Protein AF-A0AA88UDH1-F1 (afdb_monomer)

Secondary structure (DSSP, 8-state):
--TT--EETTEEPPGGGEEEE-SSEEEEE-SS-SSS-EEEEEESS--SSGGGS-HHHHHHHHHHHHHHHHHHHHHHT-S-------------

Solvent-accessible surface area (backbone atoms only — not comparable to full-atom values): 6074 Å² total; per-residue (Å²): 131,79,85,80,71,51,51,62,81,97,42,78,48,61,61,90,48,44,83,48,72,62,97,54,27,30,33,34,69,51,94,77,61,95,53,101,52,84,38,60,58,42,41,80,63,93,68,95,48,82,84,78,51,50,73,64,51,52,49,50,35,53,54,48,49,53,57,54,47,57,52,48,30,62,74,67,69,46,96,74,86,86,87,84,85,84,83,75,82,80,81,126

Foldseek 3Di:
DPLFADDDVPDGDDSVQWDDDDQFFTWGFDPDDPDRDTDFRQGSDDDQDPVVDDPVNVVCRVVVCVVVQVVVCVVVVNPDDDDDDDRDDPPD

Nearest PDB structures (foldseek):
  7p8p-assembly1_D  TM=9.078E-01  e=3.608E-05  Homo sapiens
  6fit-assembly1_A-2  TM=9.062E-01  e=4.155E-05  Homo sapiens
  7p8p-assembly2_C  TM=9.090E-01  e=5.134E-05  Homo sapiens
  2fhi-assembly1_A-2  TM=9.080E-01  e=9.028E-05  Homo sapiens
  5cs2-assembly1_A-2  TM=8.869E-01  e=1.318E-03  Plasmodium falciparum 3D7

pLDDT: mean 74.57, std 13.95, range [43.22, 90.12]

Mean predicted aligned error: 7.9 Å

Structure (mmCIF, N/CA/C/O backbone):
data_AF-A0AA88UDH1-F1
#
_entry.id   AF-A0AA88UDH1-F1
#
loop_
_atom_site.group_PDB
_atom_site.id
_atom_site.type_symbol
_atom_site.label_atom_id
_atom_site.label_alt_id
_atom_site.label_comp_id
_atom_site.label_asym_id
_atom_site.label_entity_id
_atom_site.label_seq_id
_atom_site.pdbx_PDB_ins_code
_atom_site.Cartn_x
_atom_site.Cartn_y
_atom_site.Cartn_z
_atom_site.occupancy
_atom_site.B_iso_or_equiv
_atom_site.auth_seq_id
_atom_site.auth_comp_id
_atom_site.auth_asym_id
_atom_site.auth_atom_id
_atom_site.pdbx_PDB_model_num
ATOM 1 N N . MET A 1 1 ? -2.338 15.056 11.146 1.00 49.16 1 MET A N 1
ATOM 2 C CA . MET A 1 1 ? -2.157 13.687 11.658 1.00 49.16 1 MET A CA 1
ATOM 3 C C . MET A 1 1 ? -0.782 13.663 12.285 1.00 49.16 1 MET A C 1
ATOM 5 O O . MET A 1 1 ? 0.191 13.840 11.559 1.00 49.16 1 MET A O 1
ATOM 9 N N . ASP A 1 2 ? -0.713 13.609 13.612 1.00 46.97 2 ASP A N 1
ATOM 10 C CA . ASP A 1 2 ? 0.568 13.536 14.310 1.00 46.97 2 ASP A CA 1
ATOM 11 C C . ASP A 1 2 ? 1.280 12.242 13.902 1.00 46.97 2 ASP A C 1
ATOM 13 O O . ASP A 1 2 ? 0.661 11.184 13.807 1.00 46.97 2 ASP A O 1
ATOM 17 N N . LEU A 1 3 ? 2.577 12.349 13.613 1.00 51.22 3 LEU A N 1
ATOM 18 C CA . LEU A 1 3 ? 3.489 11.295 13.137 1.00 51.22 3 LEU A CA 1
ATOM 19 C C . LEU A 1 3 ? 3.631 10.088 14.096 1.00 51.22 3 LEU A C 1
ATOM 21 O O . LEU A 1 3 ? 4.546 9.283 13.940 1.00 51.22 3 LEU A O 1
ATOM 25 N N . GLU A 1 4 ? 2.778 9.968 15.113 1.00 52.78 4 GLU A N 1
ATOM 26 C CA . GLU A 1 4 ? 3.043 9.175 16.311 1.00 52.78 4 GLU A CA 1
ATOM 27 C C . GLU A 1 4 ? 2.543 7.724 16.283 1.00 52.78 4 GLU A C 1
ATOM 29 O O . GLU A 1 4 ? 2.968 6.953 17.142 1.00 52.78 4 GLU A O 1
ATOM 34 N N . GLU A 1 5 ? 1.719 7.275 15.325 1.00 69.00 5 GLU A N 1
ATOM 35 C CA . GLU A 1 5 ? 1.161 5.909 15.402 1.00 69.00 5 GLU A CA 1
ATOM 36 C C . GLU A 1 5 ? 1.040 5.139 14.075 1.00 69.00 5 GLU A C 1
ATOM 38 O O . GLU A 1 5 ? 0.010 4.532 13.790 1.00 69.00 5 GLU A O 1
ATOM 43 N N . PHE A 1 6 ? 2.111 5.043 13.281 1.00 77.06 6 PHE A N 1
ATOM 44 C CA . PHE A 1 6 ? 2.182 3.943 12.309 1.00 77.06 6 PHE A CA 1
ATOM 45 C C . PHE A 1 6 ? 2.327 2.613 13.066 1.00 77.06 6 PHE A C 1
ATOM 47 O O . PHE A 1 6 ? 3.284 2.417 13.820 1.00 77.06 6 PHE A O 1
ATOM 54 N N . LYS A 1 7 ? 1.374 1.691 12.898 1.00 78.06 7 LYS A N 1
ATOM 55 C CA . LYS A 1 7 ? 1.350 0.390 13.585 1.00 78.06 7 LYS A CA 1
ATOM 56 C C . LYS A 1 7 ? 1.129 -0.737 12.591 1.00 78.06 7 LYS A C 1
ATOM 58 O O . LYS A 1 7 ? 0.209 -0.687 11.787 1.00 78.06 7 LYS A O 1
ATOM 63 N N . PHE A 1 8 ? 1.934 -1.788 12.696 1.00 77.62 8 PHE A N 1
ATOM 64 C CA . PHE A 1 8 ? 1.749 -3.026 11.948 1.00 77.62 8 PHE A CA 1
ATOM 65 C C . PHE A 1 8 ? 1.501 -4.178 12.925 1.00 77.62 8 PHE A C 1
ATOM 67 O O . PHE A 1 8 ? 2.436 -4.759 13.487 1.00 77.62 8 PHE A O 1
ATOM 74 N N . GLY A 1 9 ? 0.220 -4.470 13.163 1.00 76.31 9 GLY A N 1
ATOM 75 C CA . GLY A 1 9 ? -0.207 -5.358 14.243 1.00 76.31 9 GLY A CA 1
ATOM 76 C C . GLY A 1 9 ? 0.288 -4.836 15.601 1.00 76.31 9 GLY A C 1
ATOM 77 O O . GLY A 1 9 ? 0.139 -3.647 15.881 1.00 76.31 9 GLY A O 1
ATO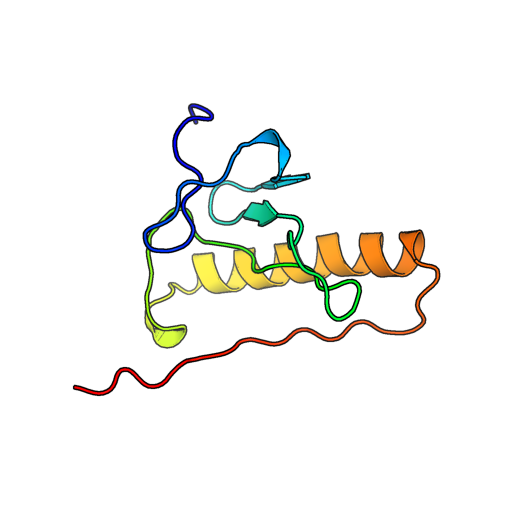M 78 N N . PRO A 1 10 ? 0.949 -5.663 16.432 1.00 78.00 10 PRO A N 1
ATOM 79 C CA . PRO A 1 10 ? 1.419 -5.236 17.751 1.00 78.00 10 PRO A CA 1
ATOM 80 C C . PRO A 1 10 ? 2.666 -4.333 17.706 1.00 78.00 10 PRO A C 1
ATOM 82 O O . PRO A 1 10 ? 3.112 -3.855 18.749 1.00 78.00 10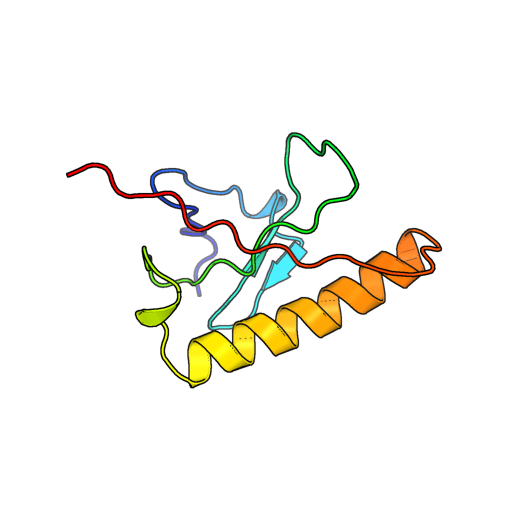 PRO A O 1
ATOM 85 N N . TYR A 1 11 ? 3.268 -4.120 16.530 1.00 79.56 11 TYR A N 1
ATOM 86 C CA . TYR A 1 11 ? 4.530 -3.397 16.393 1.00 79.56 11 TYR A CA 1
ATOM 87 C C . TYR A 1 11 ? 4.308 -1.945 15.975 1.00 79.56 11 TYR A C 1
ATOM 89 O O . TYR A 1 11 ? 3.607 -1.667 15.003 1.00 79.56 11 TYR A O 1
ATOM 97 N N . LYS A 1 12 ? 4.975 -1.018 16.666 1.00 83.00 12 LYS A N 1
ATOM 98 C CA . LYS A 1 12 ? 5.087 0.376 16.225 1.00 83.00 12 LYS A CA 1
ATOM 99 C C . LYS A 1 12 ? 6.127 0.476 15.112 1.00 83.00 12 LYS A C 1
ATOM 101 O O . LYS A 1 12 ? 7.205 -0.109 15.216 1.00 83.00 12 LYS A O 1
ATOM 106 N N . ILE A 1 13 ? 5.797 1.214 14.063 1.00 79.00 13 ILE A N 1
ATOM 107 C CA . ILE A 1 13 ? 6.666 1.470 12.920 1.00 79.00 13 ILE A CA 1
ATOM 108 C C . ILE A 1 13 ? 7.281 2.856 13.087 1.00 79.00 13 ILE A C 1
ATOM 110 O O . ILE A 1 13 ? 6.574 3.833 13.323 1.00 79.00 13 ILE A O 1
ATOM 114 N N . ASP A 1 14 ? 8.606 2.938 12.964 1.00 82.69 14 ASP A N 1
ATOM 115 C CA . ASP A 1 14 ? 9.309 4.220 12.939 1.00 82.69 14 ASP A CA 1
ATOM 116 C C . ASP A 1 14 ? 8.903 4.988 11.665 1.00 82.69 14 ASP A C 1
ATOM 118 O O . ASP A 1 14 ? 9.019 4.426 10.567 1.00 82.69 14 ASP A O 1
ATOM 122 N N . PRO A 1 15 ? 8.463 6.256 11.764 1.00 82.12 15 PRO A N 1
ATOM 123 C CA . PRO A 1 15 ? 8.112 7.073 10.604 1.00 82.12 15 PRO A CA 1
ATOM 124 C C . PRO A 1 15 ? 9.215 7.156 9.543 1.00 82.12 15 PRO A C 1
ATOM 126 O O . PRO A 1 15 ? 8.912 7.281 8.362 1.00 82.12 15 PRO A O 1
ATOM 129 N N . LYS A 1 16 ? 10.494 7.017 9.920 1.00 82.12 16 LYS A N 1
ATOM 130 C CA . LYS A 1 16 ? 11.618 6.973 8.967 1.00 82.12 16 LYS A CA 1
ATOM 131 C C . LYS A 1 16 ? 11.563 5.770 8.023 1.00 82.12 16 LYS A C 1
ATOM 133 O O . LYS A 1 16 ? 12.155 5.813 6.949 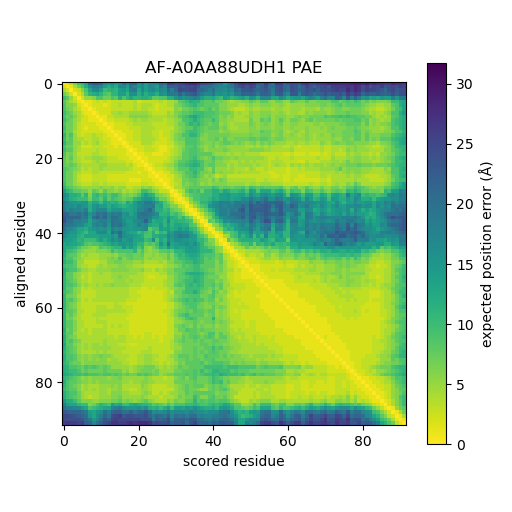1.00 82.12 16 LYS A O 1
ATOM 138 N N . GLY A 1 17 ? 10.895 4.689 8.427 1.00 77.44 17 GLY A N 1
ATOM 139 C CA . GLY A 1 17 ? 10.674 3.503 7.599 1.00 77.44 17 GLY A CA 1
ATOM 140 C C . GLY A 1 17 ? 9.498 3.639 6.626 1.00 77.44 17 GLY A C 1
ATOM 141 O O . GLY A 1 17 ? 9.354 2.802 5.732 1.00 77.44 17 GLY A O 1
ATOM 142 N N . VAL A 1 18 ? 8.669 4.676 6.785 1.00 82.81 18 VAL A N 1
ATOM 143 C CA . VAL A 1 18 ? 7.503 4.966 5.946 1.00 82.81 18 VAL A CA 1
ATOM 144 C C . VAL A 1 18 ? 7.906 5.978 4.880 1.00 82.81 18 VAL A C 1
ATOM 146 O O . VAL A 1 18 ? 8.333 7.086 5.184 1.00 82.81 18 VAL A O 1
ATOM 149 N N . PHE A 1 19 ? 7.774 5.604 3.610 1.00 83.00 19 PHE A N 1
ATOM 150 C CA . PHE A 1 19 ? 8.186 6.461 2.488 1.00 83.00 19 PHE A CA 1
ATOM 151 C C . PHE A 1 19 ? 7.002 7.018 1.688 1.00 83.00 19 PHE A C 1
ATOM 153 O O . PHE A 1 19 ? 7.188 7.863 0.813 1.00 83.00 19 PHE A O 1
ATOM 160 N N . TYR A 1 20 ? 5.785 6.539 1.953 1.00 83.56 20 TYR A N 1
ATOM 161 C CA . TYR A 1 20 ? 4.560 7.049 1.348 1.00 83.56 20 TYR A CA 1
ATOM 162 C C . TYR A 1 20 ? 3.380 6.822 2.291 1.00 83.56 20 TYR A C 1
ATOM 164 O O . TYR A 1 20 ? 3.285 5.761 2.902 1.00 83.56 20 TYR A O 1
ATOM 172 N N . HIS A 1 21 ? 2.466 7.784 2.383 1.00 84.06 21 HIS A N 1
ATOM 173 C CA . HIS A 1 21 ? 1.228 7.633 3.139 1.00 84.06 21 HIS A CA 1
ATOM 174 C C . HIS A 1 21 ? 0.090 8.445 2.508 1.00 84.06 21 HIS A C 1
ATOM 176 O O . HIS A 1 21 ? 0.319 9.426 1.798 1.00 84.06 21 HIS A O 1
ATOM 182 N N . THR A 1 22 ? -1.131 8.003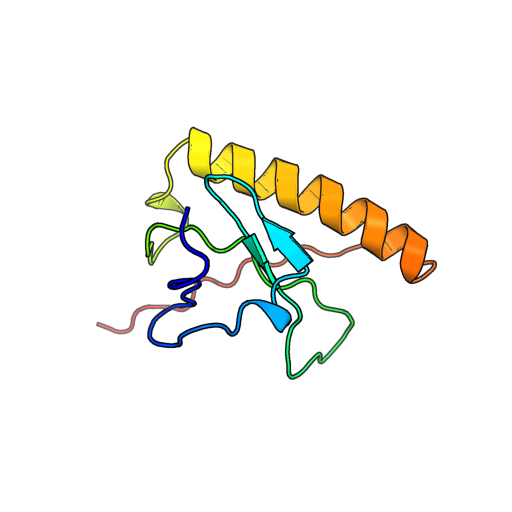 2.768 1.00 82.75 22 THR A N 1
ATOM 183 C CA . THR A 1 22 ? -2.404 8.682 2.515 1.00 82.75 22 THR A CA 1
ATOM 184 C C . THR A 1 22 ? -3.137 8.817 3.853 1.00 82.75 22 THR A C 1
ATOM 186 O O . THR A 1 22 ? -2.574 8.509 4.907 1.00 82.75 22 THR A O 1
ATOM 189 N N . ASP A 1 23 ? -4.387 9.276 3.829 1.00 82.19 23 ASP A N 1
ATOM 190 C CA . ASP A 1 23 ? -5.222 9.325 5.033 1.00 82.19 23 ASP A CA 1
ATOM 191 C C . ASP A 1 23 ? -5.676 7.930 5.503 1.00 82.19 23 ASP A C 1
ATOM 193 O O . ASP A 1 23 ? -6.036 7.764 6.667 1.00 82.19 23 ASP A O 1
ATOM 197 N N . LEU A 1 24 ? -5.656 6.926 4.614 1.00 80.38 24 LEU A N 1
ATOM 198 C CA . LEU A 1 24 ? -6.175 5.579 4.884 1.00 80.38 24 LEU A CA 1
ATOM 199 C C . LEU A 1 24 ? -5.099 4.489 4.871 1.00 80.38 24 LEU A C 1
ATOM 201 O O . LEU A 1 24 ? -5.272 3.484 5.559 1.00 80.38 24 LEU A O 1
ATOM 205 N N . SER A 1 25 ? -3.992 4.686 4.150 1.00 81.62 25 SER A N 1
ATOM 206 C CA . SER A 1 25 ? -2.947 3.679 3.945 1.00 81.62 25 SER A CA 1
ATOM 207 C C . SER A 1 25 ? -1.544 4.265 4.061 1.00 81.62 25 SER A C 1
ATOM 209 O O . SER A 1 25 ? -1.302 5.418 3.718 1.00 81.62 25 SER A O 1
ATOM 211 N N . TYR A 1 26 ? -0.560 3.448 4.429 1.00 83.19 26 TYR A N 1
ATOM 212 C CA . TYR A 1 26 ? 0.849 3.836 4.330 1.00 83.19 26 TYR A CA 1
ATOM 213 C C . TYR A 1 26 ? 1.739 2.698 3.837 1.00 83.19 26 TYR A C 1
ATOM 215 O O . TYR A 1 26 ? 1.484 1.535 4.126 1.00 83.19 26 TYR A O 1
ATOM 223 N N . ALA A 1 27 ? 2.795 3.033 3.095 1.00 83.00 27 ALA A N 1
ATOM 224 C CA . ALA A 1 27 ? 3.771 2.092 2.560 1.00 83.00 27 ALA A CA 1
ATOM 225 C C . ALA A 1 27 ? 5.121 2.247 3.269 1.00 83.00 27 ALA A C 1
ATOM 227 O O . ALA A 1 27 ? 5.645 3.355 3.432 1.00 83.00 27 ALA A O 1
ATOM 228 N N . MET A 1 28 ? 5.699 1.112 3.657 1.00 80.94 28 MET A N 1
ATOM 229 C CA . MET A 1 28 ? 6.958 1.048 4.397 1.00 80.94 28 MET A CA 1
ATOM 230 C C . MET A 1 28 ? 7.946 0.073 3.761 1.00 80.94 28 MET A C 1
ATOM 232 O O . MET A 1 28 ? 7.565 -0.841 3.022 1.00 80.94 28 MET A O 1
ATOM 236 N N . VAL A 1 29 ? 9.235 0.269 4.039 1.00 72.88 29 VAL A N 1
ATOM 237 C CA . VAL A 1 29 ? 10.277 -0.667 3.598 1.00 72.88 29 VAL A CA 1
ATOM 238 C C . VAL A 1 29 ? 10.256 -1.933 4.455 1.00 72.88 29 VAL A C 1
ATOM 240 O O . VAL A 1 29 ? 10.121 -1.878 5.676 1.00 72.88 29 VAL A O 1
ATOM 243 N N . ASN A 1 30 ? 10.413 -3.098 3.828 1.00 70.56 30 ASN A N 1
ATOM 244 C CA . ASN A 1 30 ? 10.610 -4.340 4.568 1.00 70.56 30 ASN A CA 1
ATOM 245 C C . ASN A 1 30 ? 12.049 -4.390 5.112 1.00 70.56 30 ASN A C 1
ATOM 247 O O . ASN A 1 30 ? 13.003 -4.350 4.338 1.00 70.56 30 ASN A O 1
ATOM 251 N N . LEU A 1 31 ? 12.211 -4.521 6.433 1.00 58.69 31 LEU A N 1
ATOM 252 C CA . LEU A 1 31 ? 13.519 -4.597 7.100 1.00 58.69 31 LEU A CA 1
ATOM 253 C C . LEU A 1 31 ? 14.315 -5.870 6.745 1.00 58.69 31 LEU A C 1
ATOM 255 O O . LEU A 1 31 ? 15.531 -5.894 6.918 1.00 58.69 31 LEU A O 1
ATOM 259 N N . ARG A 1 32 ? 13.653 -6.934 6.259 1.00 58.16 32 ARG A N 1
ATOM 260 C CA . ARG A 1 32 ? 14.299 -8.180 5.796 1.00 58.16 32 ARG A CA 1
ATOM 261 C C . ARG A 1 32 ? 13.740 -8.633 4.438 1.00 58.16 32 ARG A C 1
ATOM 263 O O . ARG A 1 32 ? 12.899 -9.534 4.382 1.00 58.16 32 ARG A O 1
ATOM 270 N N . PRO A 1 33 ? 14.182 -8.014 3.333 1.00 53.69 33 PRO A N 1
ATOM 271 C CA . PRO A 1 33 ? 13.699 -8.352 2.003 1.00 53.69 33 PRO A CA 1
ATOM 272 C C . PRO A 1 33 ? 14.298 -9.681 1.513 1.00 53.69 33 PRO A C 1
ATOM 274 O O . PRO A 1 33 ? 15.504 -9.795 1.334 1.00 53.69 33 PRO A O 1
ATOM 277 N N . VAL A 1 34 ? 13.455 -10.685 1.236 1.00 52.50 34 VAL A N 1
ATOM 278 C CA . VAL A 1 34 ? 13.857 -11.892 0.472 1.00 52.50 34 VAL A CA 1
ATOM 279 C C . VAL A 1 34 ? 13.999 -11.565 -1.032 1.00 52.50 34 VAL A C 1
ATOM 281 O O . VAL A 1 34 ? 14.728 -12.230 -1.761 1.00 52.50 34 VAL A O 1
ATOM 284 N N . ARG A 1 35 ? 13.315 -10.506 -1.487 1.00 50.50 35 ARG A N 1
ATOM 285 C CA . ARG A 1 35 ? 13.381 -9.794 -2.787 1.00 50.50 35 ARG A CA 1
ATOM 286 C C . ARG A 1 35 ? 13.023 -8.315 -2.511 1.00 50.50 35 ARG A C 1
ATOM 288 O O . ARG A 1 35 ? 12.595 -8.059 -1.387 1.00 50.50 35 ARG A O 1
ATOM 295 N N . PRO A 1 36 ? 13.157 -7.330 -3.426 1.00 46.88 36 PRO A N 1
ATOM 296 C CA . PRO A 1 36 ? 12.630 -5.978 -3.191 1.00 46.88 36 PRO A CA 1
ATOM 297 C C . PRO A 1 36 ? 11.098 -6.034 -3.066 1.00 46.88 36 PRO A C 1
ATOM 299 O O . PRO A 1 36 ? 10.361 -5.945 -4.042 1.00 46.88 36 PRO A O 1
ATOM 302 N N . VAL A 1 37 ? 10.628 -6.309 -1.851 1.00 46.06 37 VAL A N 1
ATOM 303 C CA . VAL A 1 37 ? 9.224 -6.511 -1.518 1.00 46.06 37 VAL A CA 1
ATOM 304 C C . VAL A 1 37 ? 8.705 -5.197 -0.962 1.00 46.06 37 VAL A C 1
ATOM 306 O O . VAL A 1 37 ? 9.151 -4.732 0.088 1.00 46.06 37 VAL A O 1
ATOM 309 N N . LEU A 1 38 ? 7.756 -4.615 -1.685 1.00 49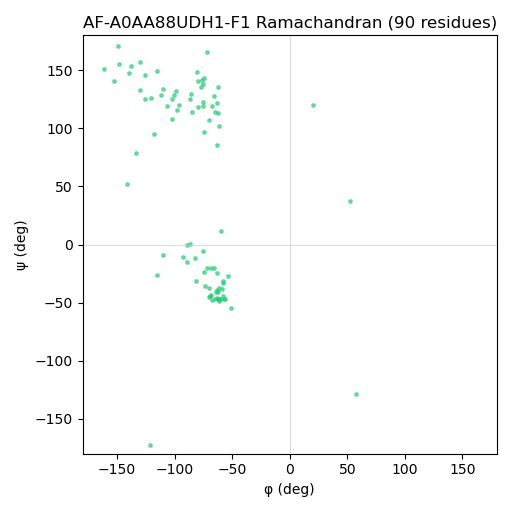.97 38 LEU A N 1
ATOM 310 C CA . LEU A 1 38 ? 6.906 -3.543 -1.198 1.00 49.97 38 LEU A CA 1
ATOM 311 C C . LEU A 1 38 ? 6.036 -4.089 -0.059 1.00 49.97 38 LEU A C 1
ATOM 313 O O . LEU A 1 38 ? 5.203 -4.968 -0.280 1.00 49.97 38 LEU A O 1
ATOM 317 N N . CYS A 1 39 ? 6.242 -3.587 1.158 1.00 53.34 39 CYS A N 1
ATOM 318 C CA . CYS A 1 39 ? 5.408 -3.931 2.299 1.00 53.34 39 CYS A CA 1
ATOM 319 C C . CYS A 1 39 ? 4.111 -3.112 2.251 1.00 53.34 39 CYS A C 1
ATOM 321 O O . CYS A 1 39 ? 4.160 -1.884 2.262 1.00 53.34 39 CYS A O 1
ATOM 323 N N . VAL A 1 40 ? 3.004 -3.861 2.152 1.00 53.62 40 VAL A N 1
ATOM 324 C CA . VAL A 1 40 ? 1.604 -3.614 2.549 1.00 53.62 40 VAL A CA 1
ATOM 325 C C . VAL A 1 40 ? 1.231 -2.139 2.741 1.00 53.62 40 VAL A C 1
ATOM 327 O O . VAL A 1 40 ? 1.771 -1.514 3.646 1.00 53.62 40 VAL A O 1
ATOM 330 N N . PRO A 1 41 ? 0.256 -1.595 1.992 1.00 51.38 41 PRO A N 1
ATOM 331 C CA . PRO A 1 41 ? -0.470 -0.428 2.458 1.00 51.38 41 PRO A CA 1
ATOM 332 C C . PRO A 1 41 ? -1.171 -0.826 3.762 1.00 51.38 41 PRO A C 1
ATOM 334 O O . PRO A 1 41 ? -2.115 -1.614 3.770 1.00 51.38 41 PRO A O 1
ATOM 337 N N . VAL A 1 42 ? -0.592 -0.416 4.885 1.00 56.31 42 VAL A N 1
ATOM 338 C CA . VAL A 1 42 ? -1.128 -0.726 6.205 1.00 56.31 42 VAL A CA 1
ATOM 339 C C . VAL A 1 42 ? -2.163 0.337 6.520 1.00 56.31 42 VAL A C 1
ATOM 341 O O . VAL A 1 42 ? -1.911 1.530 6.355 1.00 56.31 42 VAL A O 1
ATOM 344 N N . HIS A 1 43 ? -3.342 -0.113 6.926 1.00 57.25 43 HIS A N 1
ATOM 345 C CA . HIS A 1 43 ? -4.426 0.784 7.269 1.00 57.25 43 HIS A CA 1
ATOM 346 C C . HIS A 1 43 ? -4.143 1.440 8.615 1.00 57.25 43 HIS A C 1
ATOM 348 O O . HIS A 1 43 ? -3.641 0.790 9.533 1.00 57.25 43 HIS A O 1
ATOM 354 N N . VAL A 1 44 ? -4.511 2.715 8.750 1.00 58.91 44 VAL A N 1
ATOM 355 C CA . VAL A 1 44 ? -4.472 3.412 10.049 1.00 58.91 44 VAL A CA 1
ATOM 356 C C . VAL A 1 44 ? -5.339 2.669 11.081 1.00 58.91 44 VAL A C 1
ATOM 358 O O . VAL A 1 44 ? -5.019 2.627 12.267 1.00 58.91 44 VAL A O 1
ATOM 361 N N . ARG A 1 45 ? -6.415 2.017 10.617 1.00 68.69 45 ARG A N 1
ATOM 362 C CA . ARG A 1 45 ? -7.263 1.115 11.402 1.00 68.69 45 ARG A CA 1
ATOM 363 C C . ARG A 1 45 ? -6.699 -0.310 11.386 1.00 68.69 45 ARG A C 1
ATOM 365 O O . ARG A 1 45 ? -6.522 -0.894 10.322 1.00 68.69 45 ARG A O 1
ATOM 372 N N . GLU A 1 46 ? -6.467 -0.909 12.556 1.00 67.88 46 GLU A N 1
ATOM 373 C CA . GLU A 1 46 ? -6.008 -2.303 12.644 1.00 67.88 46 GLU A CA 1
ATOM 374 C C . GLU A 1 46 ? -7.131 -3.270 12.230 1.00 67.88 46 GLU A C 1
ATOM 376 O O . GLU A 1 46 ? -8.104 -3.478 12.956 1.00 67.88 46 GLU A O 1
ATOM 381 N N . VAL A 1 47 ? -6.987 -3.873 11.047 1.00 75.19 47 VAL A N 1
ATOM 382 C CA . VAL A 1 47 ? -7.946 -4.828 10.485 1.00 75.19 47 VAL A CA 1
ATOM 383 C C . VAL A 1 47 ? -7.257 -6.172 10.248 1.00 75.19 47 VAL A C 1
ATOM 385 O O . VAL A 1 47 ? -6.225 -6.249 9.583 1.00 75.19 47 VAL A O 1
ATOM 388 N N . LYS A 1 48 ? -7.825 -7.252 10.801 1.00 75.12 48 LYS A N 1
ATOM 389 C CA . LYS A 1 48 ? -7.201 -8.589 10.782 1.00 75.12 48 LYS A CA 1
ATOM 390 C C . LYS A 1 48 ? -7.413 -9.350 9.475 1.00 75.12 48 LYS A C 1
ATOM 392 O O . LYS A 1 48 ? -6.568 -10.164 9.110 1.00 75.12 48 LYS A O 1
ATOM 397 N N . ARG A 1 49 ? -8.540 -9.134 8.787 1.00 77.44 49 ARG A N 1
ATOM 398 C CA . ARG A 1 49 ? -8.893 -9.855 7.556 1.00 77.44 49 ARG A CA 1
ATOM 399 C C . ARG A 1 49 ? -9.186 -8.879 6.433 1.00 77.44 49 ARG A C 1
ATOM 401 O O . ARG A 1 49 ? -9.797 -7.842 6.648 1.00 77.44 49 ARG A O 1
ATOM 408 N N . PHE A 1 50 ? -8.834 -9.270 5.213 1.00 79.62 50 PHE A N 1
ATOM 409 C CA . PHE A 1 50 ? -9.086 -8.456 4.025 1.00 79.62 50 PHE A CA 1
ATOM 410 C C . PHE A 1 50 ? -10.580 -8.132 3.822 1.00 79.62 50 PHE A C 1
ATOM 412 O O . PHE A 1 50 ? -10.913 -7.048 3.370 1.00 79.62 50 PHE A O 1
ATOM 419 N N . VAL A 1 51 ? -11.481 -9.042 4.210 1.00 84.50 51 VAL A N 1
ATOM 420 C CA . VAL A 1 51 ? -12.942 -8.850 4.102 1.00 84.50 51 VAL A CA 1
ATOM 421 C C . VAL A 1 51 ? -13.498 -7.771 5.038 1.00 84.50 51 VAL A C 1
ATOM 423 O O . VAL A 1 51 ? -14.587 -7.263 4.805 1.00 84.50 51 VAL A O 1
ATOM 426 N N . ASP A 1 52 ? -12.768 -7.425 6.097 1.00 83.50 52 ASP A N 1
ATOM 427 C CA . ASP A 1 52 ? -13.213 -6.449 7.095 1.00 83.50 52 ASP A CA 1
ATOM 428 C C . ASP A 1 52 ? -12.855 -4.997 6.682 1.00 83.50 52 ASP A C 1
ATOM 430 O O . ASP A 1 52 ? -13.131 -4.044 7.423 1.00 83.50 52 ASP A O 1
ATOM 434 N N . LEU A 1 53 ? -12.223 -4.830 5.511 1.00 82.81 53 LEU A N 1
ATOM 435 C CA . LEU A 1 53 ? -11.937 -3.535 4.900 1.00 82.81 53 LEU A CA 1
ATOM 436 C C . LEU A 1 53 ? -13.193 -2.947 4.264 1.00 82.81 53 LEU A C 1
ATOM 438 O O . LEU A 1 53 ? -13.982 -3.648 3.627 1.00 82.81 53 LEU A O 1
ATOM 442 N N . THR A 1 54 ? -13.355 -1.634 4.390 1.00 87.62 54 THR A N 1
ATOM 443 C CA . THR A 1 54 ? -14.384 -0.912 3.642 1.00 87.62 54 THR A CA 1
ATOM 444 C C . THR A 1 54 ? -14.008 -0.817 2.161 1.00 87.62 54 THR A C 1
ATOM 446 O O . THR A 1 54 ? -12.860 -1.042 1.754 1.00 87.62 54 THR A O 1
ATOM 449 N N . THR A 1 55 ? -14.981 -0.457 1.325 1.00 89.25 55 THR A N 1
ATOM 450 C CA . THR A 1 55 ? -14.746 -0.191 -0.101 1.00 89.25 55 THR A CA 1
ATOM 451 C C . THR A 1 55 ? -13.718 0.925 -0.304 1.00 89.25 55 THR A C 1
ATOM 453 O O . THR A 1 55 ? -12.874 0.821 -1.196 1.00 89.25 55 THR A O 1
ATOM 456 N N . ASP A 1 56 ? -13.749 1.955 0.544 1.00 88.31 56 ASP A N 1
ATOM 457 C CA . ASP A 1 56 ? -12.835 3.098 0.470 1.00 88.31 56 ASP A CA 1
ATOM 458 C C . ASP A 1 56 ? -11.409 2.691 0.852 1.00 88.31 56 ASP A C 1
ATOM 460 O O . ASP A 1 56 ? -10.467 2.990 0.121 1.00 88.31 56 ASP A O 1
ATOM 464 N N . GLU A 1 57 ? -11.258 1.926 1.939 1.00 83.06 57 GLU A N 1
ATOM 465 C CA . GLU A 1 57 ? -9.973 1.370 2.382 1.00 83.06 57 GLU A CA 1
ATOM 466 C C . GLU A 1 57 ? -9.366 0.465 1.299 1.00 83.06 57 GLU A C 1
ATOM 468 O O . GLU A 1 57 ? -8.213 0.628 0.908 1.00 83.06 57 GLU A O 1
ATOM 473 N N . THR A 1 58 ? -10.171 -0.436 0.730 1.00 87.12 58 THR A N 1
ATOM 474 C CA . THR A 1 58 ? -9.728 -1.335 -0.346 1.00 87.12 58 THR A CA 1
ATOM 475 C C . THR A 1 58 ? -9.317 -0.565 -1.603 1.00 87.12 58 THR A C 1
ATOM 477 O O . THR A 1 58 ? -8.344 -0.923 -2.271 1.00 87.12 58 THR A O 1
ATOM 480 N N . SER A 1 59 ? -10.043 0.500 -1.942 1.00 89.88 59 SER A N 1
ATOM 481 C CA . SER A 1 59 ? -9.731 1.329 -3.107 1.00 89.88 59 SER A CA 1
ATOM 482 C C . SER A 1 59 ? -8.422 2.086 -2.904 1.00 89.88 59 SER A C 1
ATOM 484 O O . SER A 1 59 ? -7.544 2.040 -3.769 1.00 89.88 59 SER A O 1
ATOM 486 N N . ASP A 1 60 ? -8.256 2.730 -1.748 1.00 86.81 60 ASP A N 1
ATOM 487 C CA . ASP A 1 60 ? -7.041 3.470 -1.409 1.00 86.81 60 ASP A CA 1
ATOM 488 C C . ASP A 1 60 ? -5.809 2.554 -1.341 1.00 86.81 60 ASP A C 1
ATOM 490 O O . ASP A 1 60 ? -4.761 2.891 -1.904 1.00 86.81 60 ASP A O 1
ATOM 494 N N . LEU A 1 61 ? -5.960 1.352 -0.770 1.00 85.62 61 LEU A N 1
ATOM 495 C CA . LEU A 1 61 ? -4.948 0.293 -0.745 1.00 85.62 61 LEU A CA 1
ATOM 496 C C . LEU A 1 61 ? -4.408 0.011 -2.158 1.00 85.62 61 LEU A C 1
ATOM 498 O O . LEU A 1 61 ? -3.197 0.071 -2.392 1.00 85.62 61 LEU A O 1
ATOM 502 N N . TRP A 1 62 ? -5.292 -0.275 -3.120 1.00 87.19 62 TRP A N 1
ATOM 503 C CA . TRP A 1 62 ? -4.889 -0.633 -4.485 1.00 87.19 62 TRP A CA 1
ATOM 504 C C . TRP A 1 62 ? -4.382 0.557 -5.304 1.00 87.19 62 TRP A C 1
ATOM 506 O O . TRP A 1 62 ? -3.439 0.404 -6.087 1.00 87.19 62 TRP A O 1
ATOM 516 N N . ILE A 1 63 ? -4.951 1.750 -5.113 1.00 90.12 63 ILE A N 1
ATOM 517 C CA . ILE A 1 63 ? -4.463 2.982 -5.752 1.00 90.12 63 ILE A CA 1
ATOM 518 C C . ILE A 1 63 ? -3.039 3.288 -5.276 1.00 90.12 63 ILE A C 1
ATOM 520 O O . ILE A 1 63 ? -2.145 3.552 -6.091 1.00 90.12 63 ILE A O 1
ATOM 524 N N . THR A 1 64 ? -2.809 3.188 -3.967 1.00 88.06 64 THR A N 1
ATOM 525 C CA . THR A 1 64 ? -1.493 3.355 -3.348 1.00 88.06 64 THR A CA 1
ATOM 526 C C . THR A 1 64 ? -0.512 2.302 -3.852 1.00 88.06 64 THR A C 1
ATOM 528 O O . THR A 1 64 ? 0.576 2.651 -4.318 1.00 88.06 64 THR A O 1
ATOM 531 N N . ALA A 1 65 ? -0.910 1.027 -3.855 1.00 86.06 65 ALA A N 1
ATOM 532 C CA . ALA A 1 65 ? -0.091 -0.078 -4.347 1.00 86.06 65 ALA A CA 1
ATOM 533 C C . ALA A 1 65 ? 0.331 0.121 -5.813 1.00 86.06 65 ALA A C 1
ATOM 535 O O . ALA A 1 65 ? 1.509 -0.022 -6.136 1.00 86.06 65 ALA A O 1
ATOM 536 N N . LYS A 1 66 ? -0.590 0.540 -6.692 1.00 89.06 66 LYS A N 1
ATOM 537 C CA . LYS A 1 66 ? -0.293 0.853 -8.100 1.00 89.06 66 LYS A CA 1
ATOM 538 C C . LYS A 1 66 ? 0.716 1.997 -8.235 1.00 89.06 66 LYS A C 1
ATOM 540 O O . LYS A 1 66 ? 1.670 1.893 -9.007 1.00 89.06 66 LYS A O 1
ATOM 545 N N . LYS A 1 67 ? 0.520 3.091 -7.490 1.00 89.38 67 LYS A N 1
ATOM 546 C CA . LYS A 1 67 ? 1.386 4.281 -7.546 1.00 89.38 67 LYS A CA 1
ATOM 547 C C . LYS A 1 67 ? 2.798 3.974 -7.057 1.00 89.38 67 LYS A C 1
ATOM 549 O O . LYS A 1 67 ? 3.768 4.344 -7.717 1.00 89.38 67 LYS A O 1
ATOM 554 N N . VAL A 1 68 ? 2.910 3.284 -5.924 1.00 86.69 68 VAL A N 1
ATOM 555 C CA . VAL A 1 68 ? 4.201 2.887 -5.357 1.00 86.69 68 VAL A CA 1
ATOM 556 C C . VAL A 1 68 ? 4.872 1.828 -6.231 1.00 86.69 68 VAL A C 1
ATOM 558 O O . VAL A 1 68 ? 6.052 1.960 -6.548 1.00 86.69 68 VAL A O 1
ATOM 561 N N . GLY A 1 69 ? 4.117 0.830 -6.692 1.00 85.19 69 GLY A N 1
ATOM 562 C CA . GLY A 1 69 ? 4.607 -0.234 -7.565 1.00 85.19 69 GLY A CA 1
ATOM 563 C C . GLY A 1 69 ? 5.228 0.294 -8.856 1.00 85.19 69 GLY A C 1
ATOM 564 O O . GLY A 1 69 ? 6.356 -0.063 -9.175 1.00 85.19 69 GLY A O 1
ATOM 565 N N . SER A 1 70 ? 4.561 1.232 -9.536 1.00 87.69 70 SER A N 1
ATOM 566 C CA . SER A 1 70 ? 5.097 1.858 -10.755 1.00 87.69 70 SER A CA 1
ATOM 567 C C . SER A 1 70 ? 6.409 2.617 -10.505 1.00 87.69 70 SER A C 1
ATOM 569 O O . SER A 1 70 ? 7.329 2.573 -11.324 1.00 87.69 70 SER A O 1
ATOM 571 N N . ARG A 1 71 ? 6.537 3.291 -9.353 1.00 88.44 71 ARG A N 1
ATOM 572 C CA . ARG A 1 71 ? 7.784 3.978 -8.978 1.00 88.44 71 ARG A CA 1
ATOM 573 C C . ARG A 1 71 ? 8.902 2.995 -8.651 1.00 88.44 71 ARG A C 1
ATOM 575 O O . ARG A 1 71 ? 10.044 3.256 -9.021 1.00 88.44 71 ARG A O 1
ATOM 582 N N . LEU A 1 72 ? 8.580 1.876 -8.006 1.00 84.31 72 LEU A N 1
ATOM 583 C CA . LEU A 1 72 ? 9.542 0.820 -7.698 1.00 84.31 72 LEU A CA 1
ATOM 584 C C . LEU A 1 72 ? 10.024 0.088 -8.949 1.00 84.31 72 LEU A C 1
ATOM 586 O O . LEU A 1 72 ? 11.226 -0.124 -9.078 1.00 84.31 72 LEU A O 1
ATOM 590 N N . GLU A 1 73 ? 9.133 -0.245 -9.885 1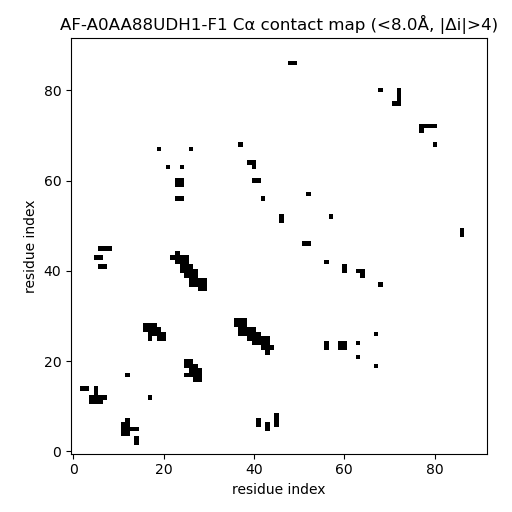.00 85.88 73 GLU A N 1
ATOM 591 C CA . GLU A 1 73 ? 9.523 -0.837 -11.172 1.00 85.88 73 GLU A CA 1
ATOM 592 C C . GLU A 1 73 ? 10.514 0.064 -11.909 1.00 85.88 73 GLU A C 1
ATOM 594 O O . GLU A 1 73 ? 11.576 -0.398 -12.324 1.00 85.88 73 GLU A O 1
ATOM 599 N N . TYR A 1 74 ? 10.220 1.367 -11.984 1.00 87.75 74 TYR A N 1
ATOM 600 C CA . TYR A 1 74 ? 11.124 2.339 -12.595 1.00 87.75 74 TYR A CA 1
ATOM 601 C C . TYR A 1 74 ? 12.466 2.435 -11.853 1.00 87.75 74 TYR A C 1
ATOM 603 O O . TYR A 1 74 ? 13.526 2.396 -12.478 1.00 87.75 74 TYR A O 1
ATOM 611 N N . HIS A 1 75 ? 12.438 2.531 -10.519 1.00 86.62 75 HIS A N 1
ATOM 612 C CA . HIS A 1 75 ? 13.644 2.668 -9.699 1.00 86.62 75 HIS A CA 1
ATOM 613 C C . HIS A 1 75 ? 14.56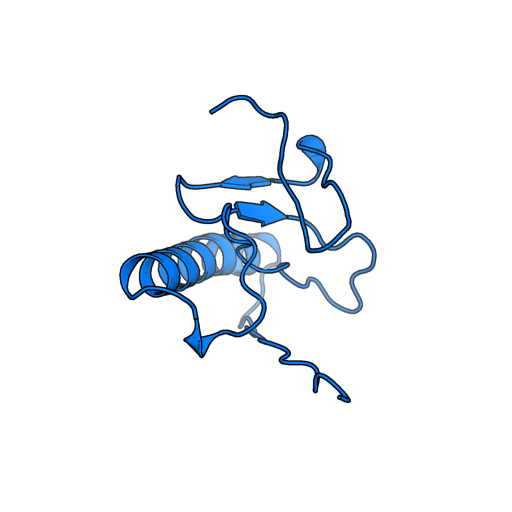3 1.441 -9.792 1.00 86.62 75 HIS A C 1
ATOM 615 O O . HIS A 1 75 ? 15.779 1.582 -9.914 1.00 86.62 75 HIS A O 1
ATOM 621 N N . HIS A 1 76 ? 13.982 0.241 -9.788 1.00 84.44 76 HIS A N 1
ATOM 622 C CA . HIS A 1 76 ? 14.720 -1.018 -9.869 1.00 84.44 76 HIS A CA 1
ATOM 623 C C . HIS A 1 76 ? 14.958 -1.507 -11.303 1.00 84.44 76 HIS A C 1
ATOM 625 O O . HIS A 1 76 ? 15.587 -2.550 -11.476 1.00 84.44 76 HIS A O 1
ATOM 631 N N . LYS A 1 77 ? 14.485 -0.775 -12.324 1.00 87.81 77 LYS A N 1
ATOM 632 C CA . LYS A 1 77 ? 14.508 -1.201 -13.736 1.00 87.81 77 LYS A CA 1
ATOM 633 C C . LYS A 1 77 ? 13.892 -2.598 -13.926 1.00 87.81 77 LYS A C 1
ATOM 635 O O . LYS A 1 77 ? 14.395 -3.410 -14.700 1.00 87.81 77 LYS A O 1
ATOM 640 N N . ALA A 1 78 ? 12.834 -2.886 -13.171 1.00 83.06 78 ALA A N 1
ATOM 641 C CA . ALA A 1 78 ? 12.117 -4.154 -13.227 1.00 83.06 78 ALA A CA 1
ATOM 642 C C . ALA A 1 78 ? 11.140 -4.165 -14.413 1.00 83.06 78 ALA A C 1
ATOM 644 O O . ALA A 1 78 ? 10.593 -3.130 -14.783 1.00 83.06 78 ALA A O 1
ATOM 645 N N . SER A 1 79 ? 10.902 -5.342 -14.992 1.00 85.56 79 SER A N 1
ATOM 646 C CA . SER A 1 79 ? 9.910 -5.542 -16.060 1.00 85.56 79 SER A CA 1
ATOM 647 C C . SER A 1 79 ? 8.511 -5.882 -15.538 1.00 85.56 79 SER A C 1
ATOM 649 O O . SER A 1 79 ?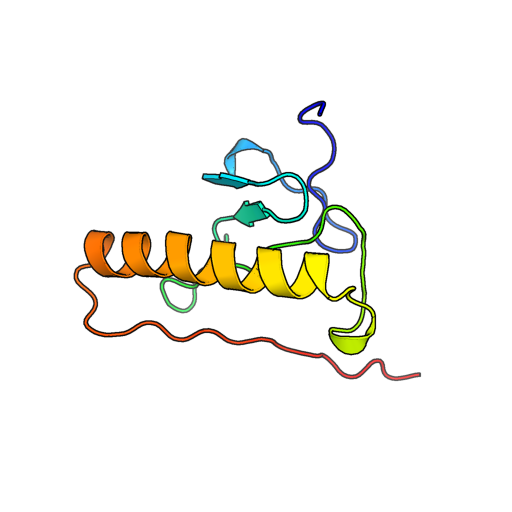 7.551 -5.856 -16.303 1.00 85.56 79 SER A O 1
ATOM 651 N N . SER A 1 80 ? 8.404 -6.252 -14.262 1.00 83.88 80 SER A N 1
ATOM 652 C CA . SER A 1 80 ? 7.154 -6.642 -13.613 1.00 83.88 80 SER A CA 1
ATOM 653 C C . SER A 1 80 ? 7.276 -6.564 -12.094 1.00 83.88 80 SER A C 1
ATOM 655 O O . SER A 1 80 ? 8.344 -6.855 -11.544 1.00 83.88 80 SER A O 1
ATOM 657 N N . LEU A 1 81 ? 6.159 -6.308 -11.421 1.00 83.81 81 LEU A N 1
ATOM 658 C CA . LEU A 1 81 ? 6.005 -6.386 -9.973 1.00 83.81 81 LEU A CA 1
ATOM 659 C C . LEU A 1 81 ? 5.006 -7.487 -9.582 1.00 83.81 81 LEU A C 1
ATOM 661 O O . LEU A 1 81 ? 4.042 -7.758 -10.295 1.00 83.81 81 LEU A O 1
ATOM 665 N N . ALA A 1 82 ? 5.206 -8.092 -8.411 1.00 82.38 82 ALA A N 1
ATOM 666 C CA . ALA A 1 82 ? 4.245 -9.002 -7.797 1.00 82.38 82 ALA A CA 1
ATOM 667 C C . ALA A 1 82 ? 3.650 -8.370 -6.533 1.00 82.38 82 ALA A C 1
ATOM 669 O O . ALA A 1 82 ? 4.388 -7.941 -5.645 1.00 82.38 82 ALA A O 1
ATOM 670 N N . PHE A 1 83 ? 2.320 -8.359 -6.436 1.00 81.88 83 PHE A N 1
ATOM 671 C CA . PHE A 1 83 ? 1.599 -8.011 -5.214 1.00 81.88 83 PHE A CA 1
ATOM 672 C C . PHE A 1 83 ? 1.110 -9.294 -4.544 1.00 81.88 83 PHE A C 1
ATOM 674 O O . PHE A 1 83 ? 0.428 -10.103 -5.169 1.00 81.88 83 PHE A O 1
ATOM 681 N N . THR A 1 84 ? 1.455 -9.485 -3.274 1.00 78.50 84 THR A N 1
ATOM 682 C CA . THR A 1 84 ? 1.067 -10.673 -2.505 1.00 78.50 84 THR A CA 1
ATOM 683 C C . THR A 1 84 ? 0.375 -10.254 -1.220 1.00 78.50 84 THR A C 1
ATOM 685 O O . THR A 1 84 ? 0.955 -9.518 -0.422 1.00 78.50 84 THR A O 1
ATOM 688 N N . ILE A 1 85 ? -0.836 -10.757 -0.996 1.00 78.94 85 ILE A N 1
ATOM 689 C CA . ILE A 1 85 ? -1.552 -10.617 0.272 1.00 78.94 85 ILE A CA 1
ATOM 690 C C . ILE A 1 85 ? -1.514 -11.980 0.956 1.00 78.94 85 ILE A C 1
ATOM 692 O O . ILE A 1 85 ? -2.005 -12.964 0.408 1.00 78.94 85 ILE A O 1
ATOM 696 N N . GLN A 1 86 ? -0.918 -12.043 2.145 1.00 72.69 86 GLN A N 1
ATOM 697 C CA . GLN A 1 86 ? -0.895 -13.259 2.947 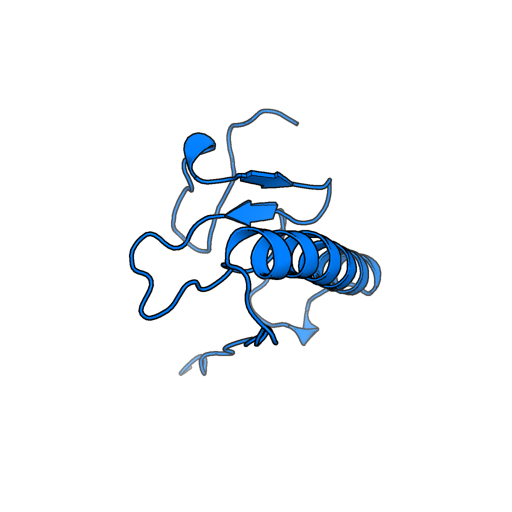1.00 72.69 86 GLN A CA 1
ATOM 698 C C . GLN A 1 86 ? -1.934 -13.151 4.062 1.00 72.69 86 GLN A C 1
ATOM 700 O O . GLN A 1 86 ? -1.733 -12.431 5.037 1.00 72.69 86 GLN A O 1
ATOM 705 N N . ALA A 1 87 ? -3.019 -13.911 3.941 1.00 67.81 87 ALA A N 1
ATOM 706 C CA . ALA A 1 87 ? -3.897 -14.196 5.065 1.00 67.81 87 ALA A CA 1
ATOM 707 C C . ALA A 1 87 ? -3.314 -15.396 5.820 1.00 67.81 87 ALA A C 1
ATOM 709 O O . ALA A 1 87 ? -3.218 -16.491 5.267 1.00 67.81 87 ALA A O 1
ATOM 710 N N . LYS A 1 88 ? -2.860 -15.193 7.060 1.00 63.78 88 LYS A N 1
ATOM 711 C CA . LYS A 1 88 ? -2.546 -16.322 7.942 1.00 63.78 88 LYS A CA 1
ATOM 712 C C . LYS A 1 88 ? -3.843 -16.849 8.540 1.00 63.78 88 LYS A C 1
ATOM 714 O O . LYS A 1 88 ? -4.725 -16.072 8.895 1.00 63.78 88 LYS A O 1
ATOM 719 N N . GLU A 1 89 ? -3.929 -18.165 8.650 1.00 53.12 89 GLU A N 1
ATOM 720 C CA . GLU A 1 89 ? -5.005 -18.839 9.361 1.00 53.12 89 GLU A CA 1
ATOM 721 C C . GLU A 1 89 ? -4.940 -18.430 10.840 1.00 53.12 89 GLU A C 1
ATOM 723 O O . GLU A 1 89 ? -3.900 -18.570 11.490 1.00 53.12 89 GLU A O 1
ATOM 728 N N . ALA A 1 90 ? -6.024 -17.853 11.361 1.00 49.22 90 ALA A N 1
ATOM 729 C CA . ALA A 1 90 ? -6.198 -17.727 12.798 1.00 49.22 90 ALA A CA 1
ATOM 730 C C . ALA A 1 90 ? -6.558 -19.126 13.301 1.00 49.22 90 ALA A C 1
ATOM 732 O O . ALA A 1 90 ? -7.705 -19.546 13.172 1.00 49.22 90 ALA A O 1
ATOM 733 N N . ILE A 1 91 ? -5.568 -19.868 13.796 1.00 43.22 91 ILE A N 1
ATOM 734 C CA . ILE A 1 91 ? -5.842 -21.077 14.573 1.00 43.22 91 ILE A CA 1
ATOM 735 C C . ILE A 1 91 ? -6.608 -20.595 15.812 1.00 43.22 91 ILE A C 1
ATOM 737 O O . ILE A 1 91 ? -6.072 -19.792 16.580 1.00 43.22 91 ILE A O 1
ATOM 741 N N . LEU A 1 92 ? -7.882 -20.988 15.911 1.00 45.59 92 LEU A N 1
ATOM 742 C CA . LEU A 1 92 ? -8.711 -20.807 17.105 1.00 45.59 92 LEU A CA 1
ATOM 743 C C . LEU A 1 92 ? -8.142 -21.614 18.274 1.00 45.59 92 LEU A C 1
ATOM 745 O O . LEU A 1 92 ? -7.681 -22.752 18.024 1.00 45.59 92 LEU A O 1
#

Radius of gyration: 13.56 Å; Cα contacts (8 Å, |Δi|>4): 89; chains: 1; bounding box: 30×35×34 Å

InterPro domains:
  IPR011146 HIT-like domain [PF01230] (15-86)
  IPR036265 HIT-like superfamily [G3DSA:3.30.428.10] (1-91)
  IPR036265 HIT-like superfamily [SSF54197] (12-82)
  IPR051884 Bis(5'-adenosyl)-triphosphatase activity regulators [PTHR46243] (4-87)

Sequence (92 aa):
MDLEEFKFGPYKIDPKGVFYHTDLSYAMVNLRPVRPVLCVPVHVREVKRFVDLTTDETSDLWITAKKVGSRLEYHHKASSLAFTIQAKEAIL

Organism: NCBI:txid112253